Protein AF-A0A556PNX8-F1 (afdb_monomer_lite)

Structure (mmCIF, N/CA/C/O backbone):
data_AF-A0A556PNX8-F1
#
_entry.id   AF-A0A556PNX8-F1
#
loop_
_atom_site.group_PDB
_atom_site.id
_atom_site.type_symbol
_atom_site.label_atom_id
_atom_site.label_alt_id
_atom_site.label_comp_id
_atom_site.label_asym_id
_atom_site.label_entity_id
_atom_site.label_seq_id
_atom_site.pdbx_PDB_ins_code
_atom_site.Cartn_x
_atom_site.Cartn_y
_atom_site.Cartn_z
_atom_site.occupancy
_atom_site.B_iso_or_equiv
_atom_site.auth_seq_id
_atom_site.auth_comp_id
_atom_site.auth_asym_id
_atom_site.auth_atom_id
_atom_site.pdbx_PDB_model_num
ATOM 1 N N . MET A 1 1 ? 16.044 5.312 13.603 1.00 45.91 1 MET A N 1
ATOM 2 C CA . MET A 1 1 ? 17.360 4.973 13.003 1.00 45.91 1 MET A CA 1
ATOM 3 C C . MET A 1 1 ? 17.284 5.391 11.541 1.00 45.91 1 MET A C 1
ATOM 5 O O . MET A 1 1 ? 16.304 5.031 10.908 1.00 45.91 1 MET A O 1
ATOM 9 N N . GLU A 1 2 ? 18.200 6.220 11.036 1.00 59.59 2 GLU A N 1
ATOM 10 C CA . GLU A 1 2 ? 18.201 6.624 9.616 1.00 59.59 2 GLU A CA 1
ATOM 11 C C . GLU A 1 2 ? 18.788 5.457 8.803 1.00 59.59 2 GLU A C 1
ATOM 13 O O . GLU A 1 2 ? 19.896 5.018 9.107 1.00 59.59 2 GLU A O 1
ATOM 18 N N . LEU A 1 3 ? 18.018 4.887 7.868 1.00 71.31 3 LEU A N 1
ATOM 19 C CA . LEU A 1 3 ? 18.448 3.710 7.094 1.00 71.31 3 LEU A CA 1
ATOM 20 C C . LEU A 1 3 ? 19.523 4.060 6.063 1.00 71.31 3 LEU A C 1
ATOM 22 O O . LEU A 1 3 ? 20.466 3.296 5.887 1.00 71.31 3 LEU A O 1
ATOM 26 N N . ASP A 1 4 ? 19.399 5.237 5.456 1.00 80.50 4 ASP A N 1
ATOM 27 C CA . ASP A 1 4 ? 20.352 5.806 4.510 1.00 80.50 4 ASP A CA 1
ATOM 28 C C . ASP A 1 4 ? 20.696 7.233 4.935 1.00 80.50 4 ASP A C 1
ATOM 30 O O . ASP A 1 4 ? 19.895 7.910 5.581 1.00 80.50 4 ASP A O 1
ATOM 34 N N . SER A 1 5 ? 21.876 7.721 4.553 1.00 88.38 5 SER A N 1
ATOM 35 C CA . SER A 1 5 ? 22.204 9.131 4.754 1.00 88.38 5 SER A CA 1
ATOM 36 C C . SER A 1 5 ? 21.377 10.020 3.817 1.00 88.38 5 SER A C 1
ATOM 38 O O . SER A 1 5 ? 21.029 9.617 2.705 1.00 88.38 5 SER A O 1
ATOM 40 N N . ARG A 1 6 ? 21.131 11.281 4.201 1.00 90.19 6 ARG A N 1
ATOM 41 C CA . ARG A 1 6 ? 20.484 12.274 3.319 1.00 90.19 6 ARG A CA 1
ATOM 42 C C . ARG A 1 6 ? 21.123 12.369 1.926 1.00 90.19 6 ARG A C 1
ATOM 44 O O . ARG A 1 6 ? 20.418 12.599 0.946 1.00 90.19 6 ARG A O 1
AT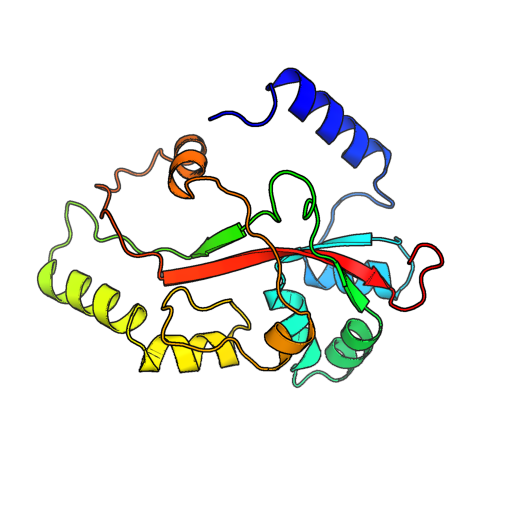OM 51 N N . GLU A 1 7 ? 22.443 12.238 1.839 1.00 92.81 7 GLU A N 1
ATOM 52 C CA . GLU A 1 7 ? 23.166 12.315 0.567 1.00 92.81 7 GLU A CA 1
ATOM 53 C C . GLU A 1 7 ? 22.920 11.073 -0.298 1.00 92.81 7 GLU A C 1
ATOM 55 O O . GLU A 1 7 ? 22.717 11.192 -1.507 1.00 92.81 7 GLU A O 1
ATOM 60 N N . ASP A 1 8 ? 22.878 9.888 0.311 1.00 92.12 8 ASP A N 1
ATOM 61 C CA . ASP A 1 8 ? 22.593 8.644 -0.407 1.00 92.12 8 ASP A CA 1
ATOM 62 C C . ASP A 1 8 ? 21.128 8.590 -0.858 1.00 92.12 8 ASP A C 1
ATOM 64 O O . ASP A 1 8 ? 20.857 8.277 -2.019 1.00 92.12 8 ASP A O 1
ATOM 68 N N . ALA A 1 9 ? 20.195 9.032 -0.008 1.00 91.94 9 ALA A N 1
ATOM 69 C CA . ALA A 1 9 ? 18.784 9.182 -0.365 1.00 91.94 9 ALA A CA 1
ATOM 70 C C . ALA A 1 9 ? 18.581 10.165 -1.533 1.00 91.94 9 ALA A C 1
ATOM 72 O O . ALA A 1 9 ? 17.770 9.917 -2.427 1.00 91.94 9 ALA A O 1
ATOM 73 N N . LYS A 1 10 ? 19.348 11.266 -1.573 1.00 93.56 10 LYS A N 1
ATOM 74 C CA . LYS A 1 10 ? 19.310 12.223 -2.686 1.00 93.56 10 LYS A CA 1
ATOM 75 C C . LYS A 1 10 ? 19.789 11.587 -3.993 1.00 93.56 10 LYS A C 1
ATOM 77 O O . LYS A 1 10 ? 19.099 11.704 -5.002 1.00 93.56 10 LYS A O 1
ATOM 82 N N . LYS A 1 11 ? 20.933 10.895 -3.976 1.00 96.12 11 LYS A N 1
ATOM 83 C CA . LYS A 1 11 ? 21.465 10.199 -5.163 1.00 96.12 11 LYS A CA 1
ATOM 84 C C . LYS A 1 11 ? 20.504 9.129 -5.671 1.00 96.12 11 LYS A C 1
ATOM 86 O O . LYS A 1 11 ? 20.312 8.997 -6.877 1.00 96.12 11 LYS A O 1
ATOM 91 N N . TRP A 1 12 ? 19.881 8.386 -4.758 1.00 94.06 12 TRP A N 1
ATOM 92 C CA . TRP A 1 12 ? 18.845 7.418 -5.098 1.00 94.06 12 TRP A CA 1
ATOM 93 C C . TRP A 1 12 ? 17.653 8.092 -5.790 1.00 94.06 12 TRP A C 1
ATOM 95 O O . TRP A 1 12 ? 17.260 7.663 -6.873 1.00 94.06 12 TRP A O 1
ATOM 105 N N . ALA A 1 13 ? 17.134 9.189 -5.228 1.00 95.06 13 ALA A N 1
ATOM 106 C CA . ALA A 1 13 ? 16.003 9.921 -5.800 1.00 95.06 13 ALA A CA 1
ATOM 107 C C . ALA A 1 13 ? 16.321 10.504 -7.188 1.00 95.06 13 ALA A C 1
ATOM 109 O O . ALA A 1 13 ? 15.495 10.420 -8.094 1.00 95.06 13 ALA A O 1
ATOM 110 N N . GLU A 1 14 ? 17.530 11.039 -7.389 1.00 96.81 14 GLU A N 1
ATOM 111 C CA . GLU A 1 14 ? 18.007 11.471 -8.710 1.00 96.81 14 GLU A CA 1
ATOM 112 C C . GLU A 1 14 ? 18.026 10.298 -9.706 1.00 96.81 14 GLU A C 1
ATOM 114 O O . GLU A 1 14 ? 17.605 10.447 -10.853 1.00 96.81 14 GLU A O 1
ATOM 119 N N . GLY A 1 15 ? 18.448 9.109 -9.264 1.00 96.75 15 GLY A N 1
ATOM 120 C CA . GLY A 1 15 ? 18.381 7.879 -10.054 1.00 96.75 15 GLY A CA 1
ATOM 121 C C . GLY A 1 15 ? 16.954 7.484 -10.444 1.00 96.75 15 GLY A C 1
ATOM 122 O O . GLY A 1 15 ? 16.726 7.103 -11.590 1.00 96.75 15 GLY A O 1
ATOM 123 N N . ILE A 1 16 ? 15.987 7.614 -9.529 1.00 94.75 16 ILE A N 1
ATOM 124 C CA . ILE A 1 16 ? 14.566 7.373 -9.826 1.00 94.75 16 ILE A CA 1
ATOM 125 C C . ILE A 1 16 ? 14.065 8.343 -10.896 1.00 94.75 16 ILE A C 1
ATOM 127 O O . ILE A 1 16 ? 13.495 7.893 -11.886 1.00 94.75 16 ILE A O 1
ATOM 131 N N . VAL A 1 17 ? 14.321 9.647 -10.741 1.00 96.00 17 VAL A N 1
ATOM 132 C CA . VAL A 1 17 ? 13.897 10.676 -11.709 1.00 96.00 17 VAL A CA 1
ATOM 133 C C . VAL A 1 17 ? 14.478 10.406 -13.097 1.00 96.00 17 VAL A C 1
ATOM 135 O O . VAL A 1 17 ? 13.751 10.441 -14.084 1.00 96.00 17 VAL A O 1
ATOM 138 N N . ASN A 1 18 ? 15.762 10.055 -13.178 1.00 97.12 18 ASN A N 1
ATOM 139 C CA . ASN A 1 18 ? 16.418 9.750 -14.453 1.00 97.12 18 ASN A CA 1
ATOM 140 C C . ASN A 1 18 ? 15.869 8.487 -15.145 1.00 97.12 18 ASN A C 1
ATOM 142 O O . ASN A 1 18 ? 16.058 8.334 -16.350 1.00 97.12 18 ASN A O 1
ATOM 146 N N . ASN A 1 19 ? 15.207 7.596 -14.401 1.00 95.81 19 ASN A N 1
ATOM 147 C CA . ASN A 1 19 ? 14.609 6.360 -14.913 1.00 95.81 19 ASN A CA 1
ATOM 148 C C . ASN A 1 19 ? 13.088 6.463 -15.122 1.00 95.81 19 ASN A C 1
ATOM 150 O O . ASN A 1 19 ? 12.446 5.460 -15.441 1.00 95.81 19 ASN A O 1
ATOM 154 N N . MET A 1 20 ? 12.486 7.641 -14.937 1.00 95.31 20 MET A N 1
ATOM 155 C CA . MET A 1 20 ? 11.056 7.820 -15.171 1.00 95.31 20 MET A CA 1
ATOM 156 C C . MET A 1 20 ? 10.732 7.668 -16.660 1.00 95.31 20 MET A C 1
ATOM 158 O O . MET A 1 20 ? 11.307 8.341 -17.512 1.00 95.31 20 MET A O 1
ATOM 162 N N . ALA A 1 21 ? 9.762 6.810 -16.978 1.00 95.00 21 ALA A N 1
ATOM 163 C CA . ALA A 1 21 ? 9.302 6.621 -18.355 1.00 95.00 21 ALA A CA 1
ATOM 164 C C . ALA A 1 21 ? 8.525 7.837 -18.905 1.00 95.00 21 ALA A C 1
ATOM 166 O O . ALA A 1 21 ? 8.422 8.023 -20.117 1.00 95.00 21 ALA A O 1
ATOM 167 N N . ARG A 1 22 ? 7.979 8.667 -18.007 1.00 92.69 22 ARG A N 1
ATOM 168 C CA . ARG A 1 22 ? 7.241 9.905 -18.290 1.00 92.69 22 ARG A CA 1
ATOM 169 C C . ARG A 1 22 ? 7.281 10.837 -17.078 1.00 92.69 22 ARG A C 1
ATOM 171 O O . ARG A 1 22 ? 7.540 10.383 -15.967 1.00 92.69 22 ARG A O 1
ATOM 178 N N . GLU A 1 23 ? 6.944 12.107 -17.283 1.00 94.62 23 GLU A N 1
ATOM 179 C CA . GLU A 1 23 ? 6.734 13.052 -16.179 1.00 94.62 23 GLU A CA 1
ATOM 180 C C . GLU A 1 23 ? 5.616 12.566 -15.230 1.00 94.62 23 GLU A C 1
ATOM 182 O O . GLU A 1 23 ? 4.584 12.079 -15.712 1.00 94.62 23 GLU A O 1
ATOM 187 N N . PRO A 1 24 ? 5.778 12.694 -13.897 1.00 92.56 24 PRO A N 1
ATOM 188 C CA . PRO A 1 24 ? 4.756 12.288 -12.936 1.00 92.56 24 PRO A CA 1
ATOM 189 C C . PRO A 1 24 ? 3.427 13.021 -13.148 1.00 92.56 24 PRO A C 1
ATOM 191 O O . PRO A 1 24 ? 3.365 14.251 -13.145 1.00 92.56 24 PRO A O 1
ATOM 194 N N . GLN A 1 25 ? 2.345 12.259 -13.285 1.00 93.38 25 GLN A N 1
ATOM 195 C CA . GLN A 1 25 ? 0.989 12.782 -13.457 1.00 93.38 25 GLN A CA 1
ATOM 196 C C . GLN A 1 25 ? -0.055 11.765 -12.989 1.00 93.38 25 GLN A C 1
ATOM 198 O O . GLN A 1 25 ? 0.159 10.565 -13.140 1.00 93.38 25 GLN A O 1
ATOM 203 N N . GLY A 1 26 ? -1.203 12.234 -12.494 1.00 95.25 26 GLY A N 1
ATOM 204 C CA . GLY A 1 26 ? -2.281 11.368 -11.996 1.00 95.25 26 GLY A CA 1
ATOM 205 C C . GLY A 1 26 ? -1.986 10.737 -10.629 1.00 95.25 26 GLY A C 1
ATOM 206 O O . GLY A 1 26 ? -1.015 11.099 -9.965 1.00 95.25 26 GLY A O 1
ATOM 207 N N . GLY A 1 27 ? -2.851 9.816 -10.201 1.00 95.25 27 GLY A N 1
ATOM 208 C CA . GLY A 1 27 ? -2.685 9.022 -8.976 1.00 95.25 27 GLY A CA 1
ATOM 209 C C . GLY A 1 27 ? -2.193 7.597 -9.249 1.00 95.25 27 GLY A C 1
ATOM 210 O O . GLY A 1 27 ? -1.892 7.238 -10.388 1.00 95.25 27 GLY A O 1
ATOM 211 N N . ASP A 1 28 ? -2.153 6.755 -8.218 1.00 94.56 28 ASP A N 1
ATOM 212 C CA . ASP A 1 28 ? -1.687 5.362 -8.307 1.00 94.56 28 ASP A CA 1
ATOM 213 C C . ASP A 1 28 ? -2.444 4.550 -9.369 1.00 94.56 28 ASP A C 1
ATOM 215 O O . ASP A 1 28 ? -1.823 3.905 -10.211 1.00 94.56 28 ASP A O 1
ATOM 219 N N . ARG A 1 29 ? -3.781 4.649 -9.421 1.00 95.12 29 ARG A N 1
ATOM 220 C CA . ARG A 1 29 ? -4.585 3.966 -10.456 1.00 95.12 29 ARG A CA 1
ATOM 221 C C . ARG A 1 29 ? -4.215 4.400 -11.878 1.00 95.12 29 ARG A C 1
ATOM 223 O O . ARG A 1 29 ? -4.275 3.590 -12.801 1.00 95.12 29 ARG A O 1
ATOM 230 N N . ASP A 1 30 ? -3.804 5.652 -12.071 1.00 95.88 30 ASP A N 1
ATOM 231 C CA . ASP A 1 30 ? -3.340 6.130 -13.377 1.00 95.88 30 ASP A CA 1
ATOM 232 C C . ASP A 1 30 ? -1.963 5.555 -13.729 1.00 95.88 30 ASP A C 1
ATOM 234 O O . ASP A 1 30 ? -1.673 5.336 -14.906 1.00 95.88 30 ASP A O 1
ATOM 238 N N . GLN A 1 31 ? -1.129 5.251 -12.728 1.00 95.88 31 GLN A N 1
ATOM 239 C CA . GLN A 1 31 ? 0.137 4.547 -12.950 1.00 95.88 31 GLN A CA 1
ATOM 240 C C . GLN A 1 31 ? -0.109 3.079 -13.310 1.00 95.88 31 GLN A C 1
ATOM 242 O O . GLN A 1 31 ? 0.523 2.581 -14.238 1.00 95.88 31 GLN A O 1
ATOM 247 N N . ALA A 1 32 ? -1.069 2.411 -12.654 1.00 94.94 32 ALA A N 1
ATOM 248 C CA . ALA A 1 32 ? -1.506 1.058 -13.024 1.00 94.94 32 ALA A CA 1
ATOM 249 C C . ALA A 1 32 ? -1.936 1.002 -14.497 1.00 94.94 32 ALA A C 1
ATOM 251 O O . ALA A 1 32 ? -1.444 0.179 -15.270 1.00 94.94 32 ALA A O 1
ATOM 252 N N . LYS A 1 33 ? -2.804 1.936 -14.905 1.00 95.12 33 LYS A N 1
ATOM 253 C CA . LYS A 1 33 ? -3.267 2.066 -16.294 1.00 95.12 33 LYS A CA 1
ATOM 254 C C . LYS A 1 33 ? -2.111 2.339 -17.258 1.00 95.12 33 LYS A C 1
ATOM 256 O O . LYS A 1 33 ? -2.049 1.701 -18.304 1.00 95.12 33 LYS A O 1
ATOM 261 N N . GLY A 1 34 ? -1.176 3.221 -16.896 1.00 95.25 34 GLY A N 1
ATOM 262 C CA . GLY A 1 34 ? 0.017 3.507 -17.700 1.00 95.25 34 GLY A CA 1
ATOM 263 C C . GLY A 1 34 ? 0.910 2.278 -17.902 1.00 95.25 34 GLY A C 1
ATOM 264 O O . GLY A 1 34 ? 1.320 1.992 -19.026 1.00 95.25 34 GLY A O 1
ATOM 265 N N . VAL A 1 35 ? 1.159 1.501 -16.843 1.00 95.44 35 VAL A N 1
ATOM 266 C CA . VAL A 1 35 ? 1.942 0.256 -16.922 1.00 95.44 35 VAL A CA 1
ATOM 267 C C . VAL A 1 35 ? 1.227 -0.792 -17.775 1.00 95.44 35 VAL A C 1
ATOM 269 O O . VAL A 1 35 ? 1.846 -1.375 -18.665 1.00 95.44 35 VAL A O 1
ATOM 272 N N . ALA A 1 36 ? -0.080 -0.993 -17.584 1.00 94.50 36 ALA A N 1
ATOM 273 C CA . ALA A 1 36 ? -0.868 -1.913 -18.407 1.00 94.50 36 ALA A CA 1
ATOM 274 C C . ALA A 1 36 ? -0.879 -1.500 -19.893 1.00 94.50 36 ALA A C 1
ATOM 276 O O . ALA A 1 36 ? -0.717 -2.346 -20.772 1.00 94.50 36 ALA A O 1
ATOM 277 N N . ALA A 1 37 ? -0.967 -0.196 -20.179 1.00 94.56 37 ALA A N 1
ATOM 278 C CA . ALA A 1 37 ? -0.878 0.362 -21.530 1.00 94.56 37 ALA A CA 1
ATOM 279 C C . ALA A 1 37 ? 0.541 0.313 -22.134 1.00 94.56 37 ALA A C 1
ATOM 281 O O . ALA A 1 37 ? 0.711 0.555 -23.329 1.00 94.56 37 ALA A O 1
ATOM 282 N N . GLY A 1 38 ? 1.559 -0.021 -21.335 1.00 94.44 38 GLY A N 1
ATOM 283 C CA . GLY A 1 38 ? 2.951 -0.106 -21.767 1.00 94.44 38 GLY A CA 1
ATOM 284 C C . GLY A 1 38 ? 3.685 1.230 -21.852 1.00 94.44 38 GLY A C 1
ATOM 285 O O . GLY A 1 38 ? 4.717 1.293 -22.514 1.00 94.44 38 GLY A O 1
ATOM 286 N N . GLU A 1 39 ? 3.187 2.276 -21.187 1.00 94.31 39 GLU A N 1
ATOM 287 C CA . GLU A 1 39 ? 3.896 3.558 -21.041 1.00 94.31 39 GLU A CA 1
ATOM 288 C C . GLU A 1 39 ? 5.137 3.435 -20.147 1.00 94.31 39 GLU A C 1
ATOM 290 O O . GLU A 1 39 ? 6.069 4.221 -20.271 1.00 94.31 39 GLU A O 1
ATOM 295 N N . GLY A 1 40 ? 5.157 2.441 -19.260 1.00 93.06 40 GLY A N 1
ATOM 296 C CA . GLY A 1 40 ? 6.292 2.068 -18.427 1.00 93.06 40 GLY A CA 1
ATOM 297 C C . GLY A 1 40 ? 6.201 0.597 -18.032 1.00 93.06 40 GLY A C 1
ATOM 298 O O . GLY A 1 40 ? 5.177 -0.055 -18.244 1.00 93.06 40 GLY A O 1
ATOM 299 N N . ASP A 1 41 ? 7.276 0.062 -17.463 1.00 92.81 41 ASP A N 1
ATOM 300 C CA . ASP A 1 41 ? 7.330 -1.357 -17.093 1.00 92.81 41 ASP A CA 1
ATOM 301 C C . ASP A 1 41 ? 6.912 -1.618 -15.645 1.00 92.81 41 ASP A C 1
ATOM 303 O O . ASP A 1 41 ? 6.386 -2.690 -15.338 1.00 92.81 41 ASP A O 1
ATOM 307 N N . ILE A 1 42 ? 7.134 -0.635 -14.770 1.00 93.88 42 ILE A N 1
ATOM 308 C CA . ILE A 1 42 ? 6.956 -0.737 -13.323 1.00 93.88 42 ILE A CA 1
ATOM 309 C C . ILE A 1 42 ? 6.328 0.558 -12.795 1.00 93.88 42 ILE A C 1
ATOM 311 O O . ILE A 1 42 ? 6.690 1.651 -13.234 1.00 93.88 42 ILE A O 1
ATOM 315 N N . ALA A 1 43 ? 5.431 0.435 -11.816 1.00 94.19 43 ALA A N 1
ATOM 316 C CA . ALA A 1 43 ? 4.935 1.542 -11.004 1.00 94.19 43 ALA A CA 1
ATOM 317 C C . ALA A 1 43 ? 5.084 1.230 -9.511 1.00 94.19 43 ALA A C 1
ATOM 319 O O . ALA A 1 43 ? 4.966 0.084 -9.085 1.00 94.19 43 ALA A O 1
ATOM 320 N N . VAL A 1 44 ? 5.314 2.265 -8.707 1.00 94.06 44 VAL A N 1
ATOM 321 C CA . VAL A 1 44 ? 5.265 2.184 -7.243 1.00 94.06 44 VAL A CA 1
ATOM 322 C C . VAL A 1 44 ? 3.903 2.708 -6.805 1.00 94.06 44 VAL A C 1
ATOM 324 O O . VAL A 1 44 ? 3.540 3.821 -7.178 1.00 94.06 44 VAL A O 1
ATOM 327 N N . MET A 1 45 ? 3.141 1.907 -6.063 1.00 92.50 45 MET A N 1
ATOM 328 C CA . MET A 1 45 ? 1.783 2.249 -5.635 1.00 92.50 45 MET A CA 1
ATOM 329 C C . MET A 1 45 ? 1.384 1.551 -4.343 1.00 92.50 45 MET A C 1
ATOM 331 O O . MET A 1 45 ? 1.898 0.483 -4.010 1.00 92.50 45 MET A O 1
ATOM 335 N N . ASN A 1 46 ? 0.396 2.097 -3.647 1.00 92.88 46 ASN A N 1
ATOM 336 C CA . ASN A 1 46 ? -0.206 1.389 -2.531 1.00 92.88 46 ASN A CA 1
ATOM 337 C C . ASN A 1 46 ? -1.022 0.180 -3.006 1.00 92.88 46 ASN A C 1
ATOM 339 O O . ASN A 1 46 ? -1.828 0.266 -3.934 1.00 92.88 46 ASN A O 1
ATOM 343 N N . THR A 1 47 ? -0.846 -0.928 -2.294 1.00 91.62 47 THR A N 1
ATOM 344 C CA . THR A 1 47 ? -1.503 -2.227 -2.530 1.00 91.62 47 THR A CA 1
ATOM 345 C C . THR A 1 47 ? -3.025 -2.134 -2.671 1.00 91.62 47 THR A C 1
ATOM 347 O O . THR A 1 47 ? -3.604 -2.725 -3.585 1.00 91.62 47 THR A O 1
ATOM 350 N N . TYR A 1 48 ? -3.680 -1.347 -1.813 1.00 91.38 48 TYR A N 1
ATOM 351 C CA . TYR A 1 48 ? -5.141 -1.238 -1.785 1.00 91.38 48 TYR A CA 1
ATOM 352 C C . TYR A 1 48 ? -5.748 -0.699 -3.089 1.00 91.38 48 TYR A C 1
ATOM 354 O O . TYR A 1 48 ? -6.894 -1.013 -3.409 1.00 91.38 48 TYR A O 1
ATOM 362 N N . TYR A 1 49 ? -5.001 0.079 -3.886 1.00 94.69 49 TYR A N 1
ATOM 363 C CA . TYR A 1 49 ? -5.505 0.543 -5.179 1.00 94.69 49 TYR A CA 1
ATOM 364 C C . TYR A 1 49 ? -5.692 -0.614 -6.149 1.00 94.69 49 TYR A C 1
ATOM 366 O O . TYR A 1 49 ? -6.732 -0.678 -6.802 1.00 94.69 49 TYR A O 1
ATOM 374 N N . LEU A 1 50 ? -4.727 -1.537 -6.215 1.00 94.44 50 LEU A N 1
ATOM 375 C CA . LEU A 1 50 ? -4.847 -2.715 -7.066 1.00 94.44 50 LEU A CA 1
ATOM 376 C C . LEU A 1 50 ? -5.936 -3.657 -6.543 1.00 94.44 50 LEU A C 1
ATOM 378 O O . LEU A 1 50 ? -6.738 -4.145 -7.334 1.00 94.44 50 LEU A O 1
ATOM 382 N N . GLY A 1 51 ? -6.026 -3.840 -5.221 1.00 93.88 51 GLY A N 1
ATOM 383 C CA . GLY A 1 51 ? -7.079 -4.647 -4.597 1.00 93.88 51 GLY A CA 1
ATOM 384 C C . GLY A 1 51 ? -8.477 -4.120 -4.930 1.00 93.88 51 GLY A C 1
ATOM 385 O O . GLY A 1 51 ? -9.339 -4.879 -5.373 1.00 93.88 51 GLY A O 1
ATOM 386 N N . GLY A 1 52 ? -8.663 -2.801 -4.830 1.00 94.62 52 GLY A N 1
ATOM 387 C CA . GLY A 1 52 ? -9.904 -2.136 -5.216 1.00 94.62 52 GLY A CA 1
ATOM 388 C C . GLY A 1 52 ? -10.197 -2.203 -6.715 1.00 94.62 52 GLY A C 1
ATOM 389 O O . GLY A 1 52 ? -11.356 -2.326 -7.090 1.00 94.62 52 GLY A O 1
ATOM 390 N N . MET A 1 53 ? -9.178 -2.150 -7.580 1.00 96.00 53 MET A N 1
ATOM 391 C CA . MET A 1 53 ? -9.375 -2.282 -9.029 1.00 96.00 53 MET A CA 1
ATOM 392 C C . MET A 1 53 ? -9.769 -3.708 -9.436 1.00 96.00 53 MET A C 1
ATOM 394 O O . MET A 1 53 ? -10.667 -3.861 -10.257 1.00 96.00 53 MET A O 1
ATOM 398 N N . LEU A 1 54 ? -9.160 -4.741 -8.838 1.00 95.56 54 LEU A N 1
ATOM 399 C CA . LEU A 1 54 ? -9.503 -6.152 -9.088 1.00 95.56 54 LEU A CA 1
ATOM 400 C C . LEU A 1 54 ? -10.950 -6.489 -8.707 1.00 95.56 54 LEU A C 1
ATOM 402 O O . LEU A 1 54 ? -11.546 -7.391 -9.284 1.00 95.56 54 LEU A O 1
ATOM 406 N N . ASN A 1 55 ? -11.511 -5.758 -7.745 1.00 94.56 55 ASN A N 1
ATOM 407 C CA . ASN A 1 55 ? -12.852 -5.985 -7.211 1.00 94.56 55 ASN A CA 1
ATOM 408 C C . ASN A 1 55 ? -13.832 -4.847 -7.558 1.00 94.56 55 ASN A C 1
ATOM 410 O O . ASN A 1 55 ? -14.870 -4.694 -6.915 1.00 94.56 55 ASN A O 1
ATOM 414 N N . SER A 1 56 ? -13.492 -4.023 -8.551 1.00 95.19 56 SER A N 1
ATOM 415 C CA . SER A 1 56 ? -14.306 -2.884 -8.973 1.00 95.19 56 SER A CA 1
ATOM 416 C C . SER A 1 56 ? -15.564 -3.333 -9.720 1.00 95.19 56 SER A C 1
ATOM 418 O O . SER A 1 56 ? -15.561 -4.327 -10.448 1.00 95.19 56 SER A O 1
ATOM 420 N N . GLU A 1 57 ? -16.646 -2.560 -9.607 1.00 95.81 57 GLU A N 1
ATOM 421 C CA . GLU A 1 57 ? -17.819 -2.727 -10.477 1.00 95.81 57 GLU A CA 1
ATOM 422 C C . GLU A 1 57 ? -17.503 -2.324 -11.932 1.00 95.81 57 GLU A C 1
ATOM 424 O O . GLU A 1 57 ? -18.129 -2.827 -12.872 1.00 95.81 57 GLU A O 1
ATOM 429 N N . ASP A 1 58 ? -16.504 -1.453 -12.134 1.00 96.62 58 ASP A N 1
ATOM 430 C CA . ASP A 1 58 ? -16.015 -1.067 -13.456 1.00 96.62 58 ASP A CA 1
ATOM 431 C C . ASP A 1 58 ? -15.124 -2.167 -14.051 1.00 96.62 58 ASP A C 1
ATOM 433 O O . ASP A 1 58 ? -13.971 -2.366 -13.664 1.0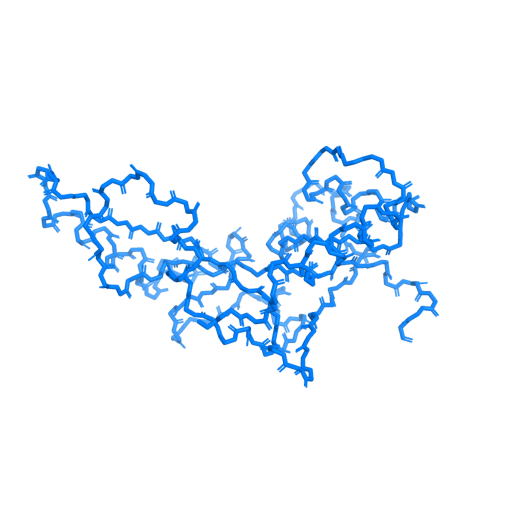0 96.62 58 ASP A O 1
ATOM 437 N N . GLN A 1 59 ? -15.660 -2.854 -15.058 1.00 96.44 59 GLN A N 1
ATOM 438 C CA . GLN A 1 59 ? -14.983 -3.955 -15.740 1.00 96.44 59 GLN A CA 1
ATOM 439 C C . GLN A 1 59 ? -13.699 -3.532 -16.465 1.00 96.44 59 GLN A C 1
ATOM 441 O O . GLN A 1 59 ? -12.837 -4.375 -16.708 1.00 96.44 59 GLN A O 1
ATOM 446 N N . GLU A 1 60 ? -13.542 -2.256 -16.824 1.00 94.38 60 GLU A N 1
ATOM 447 C CA . GLU A 1 60 ? -12.289 -1.780 -17.413 1.00 94.38 60 GLU A CA 1
ATOM 448 C C . GLU A 1 60 ? -11.183 -1.647 -16.357 1.00 94.38 60 GLU A C 1
ATOM 450 O O . GLU A 1 60 ? -10.023 -1.927 -16.660 1.00 94.38 60 GLU A O 1
ATOM 455 N N . GLU A 1 61 ? -11.515 -1.302 -15.105 1.00 95.19 61 GLU A N 1
ATOM 456 C CA . GLU A 1 61 ? -10.537 -1.324 -14.007 1.00 95.19 61 GLU A CA 1
ATOM 457 C C . GLU A 1 61 ? -10.072 -2.750 -13.703 1.00 95.19 61 GLU A C 1
ATOM 459 O O . GLU A 1 61 ? -8.865 -2.971 -13.568 1.00 95.19 61 GLU A O 1
ATOM 464 N N . VAL A 1 62 ? -11.002 -3.710 -13.680 1.00 97.19 62 VAL A N 1
ATOM 465 C CA . VAL A 1 62 ? -10.698 -5.131 -13.451 1.00 97.19 62 VAL A CA 1
ATOM 466 C C . VAL A 1 62 ? -9.739 -5.655 -14.522 1.00 97.19 62 VAL A C 1
ATOM 468 O O . VAL A 1 62 ? -8.663 -6.152 -14.195 1.00 97.19 62 VAL A O 1
ATOM 471 N N . LYS A 1 63 ? -10.052 -5.446 -15.810 1.00 95.62 63 LYS A N 1
ATOM 472 C CA . LYS A 1 63 ? -9.190 -5.874 -16.930 1.00 95.62 63 LYS A CA 1
ATOM 473 C C . LYS A 1 63 ? -7.787 -5.281 -16.875 1.00 95.62 63 LYS A C 1
ATOM 475 O O . LYS A 1 63 ? -6.833 -5.922 -17.313 1.00 95.62 63 LYS A O 1
ATOM 480 N N . VAL A 1 64 ? -7.652 -4.030 -16.430 1.00 95.25 64 VAL A N 1
ATOM 481 C CA . VAL A 1 64 ? -6.338 -3.396 -16.252 1.00 95.25 64 VAL A CA 1
ATOM 482 C C . VAL A 1 64 ? -5.585 -4.077 -15.117 1.00 95.25 64 VAL A C 1
ATOM 484 O O . VAL A 1 64 ? -4.416 -4.413 -15.287 1.00 95.25 64 VAL A O 1
ATOM 487 N N . ALA A 1 65 ? -6.241 -4.298 -13.979 1.00 95.50 65 ALA A N 1
ATOM 488 C CA . ALA A 1 65 ? -5.610 -4.872 -12.801 1.00 95.50 65 ALA A CA 1
ATOM 489 C C . ALA A 1 65 ? -5.167 -6.329 -13.002 1.00 95.50 65 ALA A C 1
ATOM 491 O O . ALA A 1 65 ? -4.071 -6.681 -12.582 1.00 95.50 65 ALA A O 1
ATOM 492 N N . GLU A 1 66 ? -5.941 -7.144 -13.724 1.00 95.56 66 GLU A N 1
ATOM 493 C CA . GLU A 1 66 ? -5.584 -8.533 -14.070 1.00 95.56 66 GLU A CA 1
ATOM 494 C C . GLU A 1 66 ? -4.306 -8.646 -14.924 1.00 95.56 66 GLU A C 1
ATOM 496 O O . GLU A 1 66 ? -3.675 -9.701 -14.984 1.00 95.56 66 GLU A O 1
ATOM 501 N N . GLN A 1 67 ? -3.895 -7.562 -15.592 1.00 95.19 67 GLN A N 1
ATOM 502 C CA . GLN A 1 67 ? -2.645 -7.516 -16.357 1.00 95.19 67 GLN A CA 1
ATOM 503 C C . GLN A 1 67 ? -1.424 -7.204 -15.487 1.00 95.19 67 GLN A C 1
ATOM 505 O O . GLN A 1 67 ? -0.295 -7.234 -15.991 1.00 95.19 67 GLN A O 1
ATOM 510 N N . LEU A 1 68 ? -1.629 -6.890 -14.206 1.00 94.56 68 LEU A N 1
ATOM 511 C CA . LEU A 1 68 ? -0.604 -6.441 -13.274 1.00 94.56 68 LEU A CA 1
ATOM 512 C C . LEU A 1 68 ? -0.395 -7.459 -12.149 1.00 94.56 68 LEU A C 1
ATOM 514 O O . LEU A 1 68 ? -1.328 -8.083 -11.658 1.00 94.56 68 LEU A O 1
ATOM 518 N N . GLY A 1 69 ? 0.858 -7.621 -11.744 1.00 91.88 69 GLY A N 1
ATOM 519 C CA . GLY A 1 69 ? 1.274 -8.402 -10.589 1.00 91.88 69 GLY A CA 1
ATOM 520 C C . GLY A 1 69 ? 1.883 -7.503 -9.520 1.00 91.88 69 GLY A C 1
ATOM 521 O O . GLY A 1 69 ? 2.421 -6.434 -9.825 1.00 91.88 69 GLY A O 1
ATOM 522 N N . VAL A 1 70 ? 1.815 -7.963 -8.273 1.00 93.06 70 VAL A N 1
ATOM 523 C CA . VAL A 1 70 ? 2.410 -7.303 -7.107 1.00 93.06 70 VAL A CA 1
ATOM 524 C C . VAL A 1 70 ? 3.793 -7.883 -6.832 1.00 93.06 70 VAL A C 1
ATOM 526 O O . VAL A 1 70 ? 3.997 -9.094 -6.874 1.00 93.06 70 VAL A O 1
ATOM 529 N N . PHE A 1 71 ? 4.743 -7.007 -6.526 1.00 93.31 71 PHE A N 1
ATOM 530 C CA . PHE A 1 71 ? 6.063 -7.348 -6.022 1.00 93.31 71 PHE A CA 1
ATOM 531 C C . PHE A 1 71 ? 6.329 -6.579 -4.725 1.00 93.31 71 PHE A C 1
ATOM 533 O O . PHE A 1 71 ? 6.256 -5.346 -4.686 1.00 93.31 71 PHE A O 1
ATOM 540 N N . PHE A 1 72 ? 6.659 -7.314 -3.665 1.00 93.38 72 PHE A N 1
ATOM 541 C CA . PHE A 1 72 ? 7.040 -6.757 -2.371 1.00 93.38 72 PHE A CA 1
ATOM 542 C C . PHE A 1 72 ? 8.565 -6.575 -2.318 1.00 93.38 72 PHE A C 1
ATOM 544 O O . PHE A 1 72 ? 9.293 -7.567 -2.271 1.00 93.38 72 PHE A O 1
ATOM 551 N N . PRO A 1 73 ? 9.097 -5.338 -2.355 1.00 91.19 73 PRO A N 1
ATOM 552 C CA . PRO A 1 73 ? 10.538 -5.109 -2.427 1.00 91.19 73 PRO A CA 1
ATOM 553 C C . PRO A 1 73 ? 11.255 -5.366 -1.092 1.00 91.19 73 PRO A C 1
ATOM 555 O O . PRO A 1 73 ? 10.636 -5.476 -0.031 1.00 91.19 73 PRO A O 1
ATOM 558 N N . ASN A 1 74 ? 12.590 -5.414 -1.148 1.00 90.81 74 ASN A N 1
ATOM 559 C CA . ASN A 1 74 ? 13.490 -5.423 0.014 1.00 90.81 74 ASN A CA 1
ATOM 560 C C . ASN A 1 74 ? 13.342 -6.629 0.970 1.00 90.81 74 ASN A C 1
ATOM 562 O O . ASN A 1 74 ? 13.729 -6.536 2.136 1.00 90.81 74 ASN A O 1
ATOM 566 N N . GLN A 1 75 ? 12.832 -7.769 0.493 1.00 92.44 75 GLN A N 1
ATOM 567 C CA . GLN A 1 75 ? 12.592 -8.959 1.329 1.00 92.44 75 GLN A CA 1
ATOM 568 C C . GLN A 1 75 ? 13.871 -9.525 1.968 1.00 92.44 75 GLN A C 1
ATOM 570 O O . GLN A 1 75 ? 13.854 -9.919 3.133 1.00 92.44 75 GLN A O 1
ATOM 575 N N . ASP A 1 76 ? 15.000 -9.457 1.257 1.00 92.62 76 ASP A N 1
ATOM 576 C CA . ASP A 1 76 ? 16.306 -9.924 1.750 1.00 92.62 76 ASP A CA 1
ATOM 577 C C . ASP A 1 76 ? 17.064 -8.881 2.589 1.00 92.62 76 ASP A C 1
ATOM 579 O O . ASP A 1 76 ? 18.146 -9.156 3.110 1.00 92.62 76 ASP A O 1
ATOM 583 N N . THR A 1 77 ? 16.526 -7.664 2.716 1.00 90.06 77 THR A N 1
ATOM 584 C CA . THR A 1 77 ? 17.184 -6.549 3.404 1.00 90.06 77 THR A CA 1
ATOM 585 C C . THR A 1 77 ? 16.290 -6.002 4.517 1.00 90.06 77 THR A C 1
ATOM 587 O O . THR A 1 77 ? 16.132 -6.624 5.576 1.00 90.06 77 THR A O 1
ATOM 590 N N . THR A 1 78 ? 15.699 -4.833 4.298 1.00 88.62 78 THR A N 1
ATOM 591 C CA . THR A 1 78 ? 14.987 -4.050 5.305 1.00 88.62 78 THR A CA 1
ATOM 592 C C . THR A 1 78 ? 13.541 -4.473 5.482 1.00 88.62 78 THR A C 1
ATOM 594 O O . THR A 1 78 ? 12.994 -4.161 6.526 1.00 88.62 78 THR A O 1
ATOM 597 N N . GLY A 1 79 ? 12.950 -5.189 4.521 1.00 90.69 79 GLY A N 1
ATOM 598 C CA . GLY A 1 79 ? 11.506 -5.391 4.399 1.00 90.69 79 GLY A CA 1
ATOM 599 C C . GLY A 1 79 ? 10.831 -4.296 3.564 1.00 90.69 79 GLY A C 1
ATOM 600 O O . GLY A 1 79 ? 11.410 -3.230 3.327 1.00 90.69 79 GLY A O 1
ATOM 601 N N . THR A 1 80 ? 9.615 -4.580 3.095 1.00 92.06 80 THR A N 1
ATOM 602 C CA . THR A 1 80 ? 8.777 -3.673 2.299 1.00 92.06 80 THR A CA 1
ATOM 603 C C . THR A 1 80 ? 8.261 -2.518 3.138 1.00 92.06 80 THR A C 1
ATOM 605 O O . THR A 1 80 ? 7.805 -2.716 4.263 1.00 92.06 80 THR A O 1
ATOM 608 N N . HIS A 1 81 ? 8.289 -1.314 2.568 1.00 88.81 81 HIS A N 1
ATOM 609 C CA . HIS A 1 81 ? 7.758 -0.137 3.235 1.00 88.81 81 HIS A CA 1
ATOM 610 C C . HIS A 1 81 ? 6.252 -0.256 3.493 1.00 88.81 81 HIS A C 1
ATOM 612 O O . HIS A 1 81 ? 5.446 -0.504 2.592 1.00 88.81 81 HIS A O 1
ATOM 618 N N . VAL A 1 82 ? 5.894 -0.006 4.744 1.00 86.62 82 VAL A N 1
ATOM 619 C CA . VAL A 1 82 ? 4.535 -0.026 5.261 1.00 86.62 82 VAL A CA 1
ATOM 620 C C . VAL A 1 82 ? 4.190 1.369 5.761 1.00 86.62 82 VAL A C 1
ATOM 622 O O . VAL A 1 82 ? 4.962 1.978 6.502 1.00 86.62 82 VAL A O 1
ATOM 625 N N . ASN A 1 83 ? 3.004 1.848 5.406 1.00 82.94 83 ASN A N 1
ATOM 626 C CA . ASN A 1 83 ? 2.407 3.051 5.963 1.00 82.94 83 ASN A CA 1
ATOM 627 C C . ASN A 1 83 ? 1.133 2.692 6.747 1.00 82.94 83 ASN A C 1
ATOM 629 O O . ASN A 1 83 ? 0.603 1.588 6.636 1.00 82.94 83 ASN A O 1
ATOM 633 N N . VAL A 1 84 ? 0.644 3.607 7.577 1.00 81.62 84 VAL A N 1
ATOM 634 C CA . VAL A 1 84 ? -0.540 3.377 8.408 1.00 81.62 84 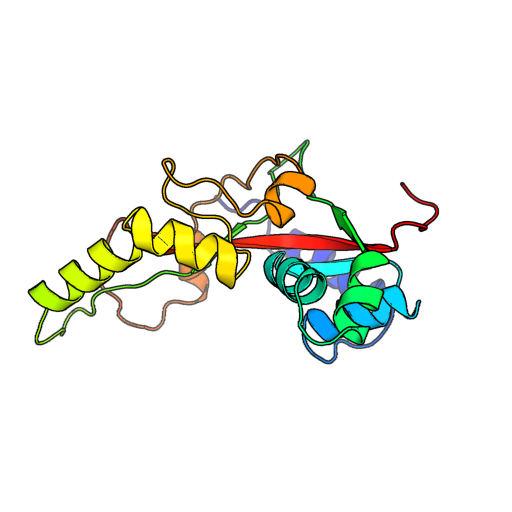VAL A CA 1
ATOM 635 C C . VAL A 1 84 ? -1.510 4.542 8.316 1.00 81.62 84 VAL A C 1
ATOM 637 O O . VAL A 1 84 ? -1.114 5.708 8.327 1.00 81.62 84 VAL A O 1
ATOM 640 N N . SER A 1 85 ? -2.795 4.213 8.313 1.00 79.06 85 SER A N 1
ATOM 641 C CA . SER A 1 85 ? -3.847 5.157 8.663 1.00 79.06 85 SER A CA 1
ATOM 642 C C . SER A 1 85 ? -4.014 5.130 10.181 1.00 79.06 85 SER A C 1
ATOM 644 O O . SER A 1 85 ? -4.134 4.063 10.790 1.00 79.06 85 SER A O 1
ATOM 646 N N . GLY A 1 86 ? -3.976 6.304 10.808 1.00 82.12 86 GLY A N 1
ATOM 647 C CA . GLY A 1 86 ? -4.063 6.428 12.260 1.00 82.12 86 GLY A CA 1
ATOM 648 C C . GLY A 1 86 ? -4.953 7.581 12.703 1.00 82.12 86 GLY A C 1
ATOM 649 O O . GLY A 1 86 ? -5.037 8.624 12.050 1.00 82.12 86 GLY A O 1
ATOM 650 N N . ILE A 1 87 ? -5.575 7.396 13.857 1.00 83.31 87 ILE A N 1
ATOM 651 C CA . ILE A 1 87 ? -6.446 8.341 14.536 1.00 83.31 87 ILE A CA 1
ATOM 652 C C . ILE A 1 87 ? -5.802 8.779 15.848 1.00 83.31 87 ILE A C 1
ATOM 654 O O . ILE A 1 87 ? -5.104 8.031 16.534 1.00 83.31 87 ILE A O 1
ATOM 658 N N . GLY A 1 88 ? -6.058 10.027 16.229 1.00 85.25 88 GLY A N 1
ATOM 659 C CA . GLY A 1 88 ? -5.590 10.583 17.489 1.00 85.25 88 GLY A CA 1
ATOM 660 C C . GLY A 1 88 ? -6.668 11.406 18.172 1.00 85.25 88 GLY A C 1
ATOM 661 O O . GLY A 1 88 ? -7.421 12.142 17.530 1.00 85.25 88 GLY A O 1
ATOM 662 N N . VAL A 1 89 ? -6.719 11.330 19.501 1.00 87.38 89 VAL A N 1
ATOM 663 C CA . VAL A 1 89 ? -7.580 12.205 20.301 1.00 87.38 89 VAL A CA 1
ATOM 664 C C . VAL A 1 89 ? -6.845 13.516 20.559 1.00 87.38 89 VAL A C 1
ATOM 666 O O . VAL A 1 89 ? -5.782 13.547 21.177 1.00 87.38 89 VAL A O 1
ATOM 669 N N . THR A 1 90 ? -7.416 14.629 20.102 1.00 90.25 90 THR A N 1
ATOM 670 C CA . THR A 1 90 ? -6.779 15.942 20.261 1.00 90.25 90 THR A CA 1
ATOM 671 C C . THR A 1 90 ? -6.706 16.368 21.729 1.00 90.25 90 THR A C 1
ATOM 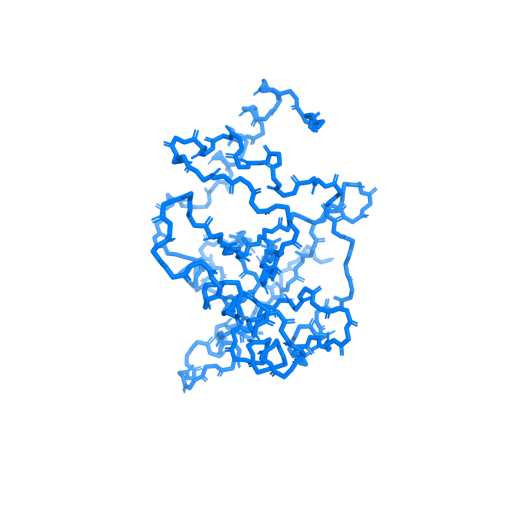673 O O . THR A 1 90 ? -7.587 16.073 22.541 1.00 90.25 90 THR A O 1
ATOM 676 N N . LYS A 1 91 ? -5.670 17.143 22.077 1.00 87.38 91 LYS A N 1
ATOM 677 C CA . LYS A 1 91 ? -5.429 17.628 23.449 1.00 87.38 91 LYS A CA 1
ATOM 678 C C . LYS A 1 91 ? -6.617 18.388 24.055 1.00 87.38 91 LYS A C 1
ATOM 680 O O . LYS A 1 91 ? -6.818 18.353 25.265 1.00 87.38 91 LYS A O 1
ATOM 685 N N . HIS A 1 92 ? -7.403 19.063 23.216 1.00 92.00 92 HIS A N 1
ATOM 686 C CA . HIS A 1 92 ? -8.544 19.892 23.615 1.00 92.00 92 HIS A CA 1
ATOM 687 C C . HIS A 1 92 ? -9.905 19.253 23.287 1.00 92.00 92 HIS A C 1
ATOM 689 O O . HIS A 1 92 ? -10.913 19.959 23.201 1.00 92.00 92 HIS A O 1
ATOM 695 N N . ALA A 1 93 ? -9.956 17.931 23.089 1.00 92.94 93 ALA A N 1
ATOM 696 C CA . ALA A 1 93 ? -11.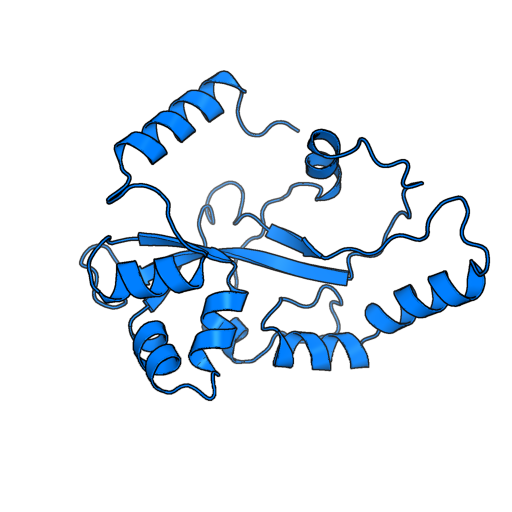196 17.220 22.801 1.00 92.94 93 ALA A CA 1
ATOM 697 C C . ALA A 1 93 ? -12.234 17.432 23.918 1.00 92.94 93 ALA A C 1
ATOM 699 O O . ALA A 1 93 ? -12.043 17.011 25.058 1.00 92.94 93 ALA A O 1
ATOM 700 N N . LYS A 1 94 ? -13.368 18.056 23.572 1.00 95.12 94 LYS A N 1
ATOM 701 C CA . LYS A 1 94 ? -14.472 18.328 24.512 1.00 95.12 94 LYS A CA 1
ATOM 702 C C . LYS A 1 94 ? -15.160 17.050 25.008 1.00 95.12 94 LYS A C 1
ATOM 704 O O . LYS A 1 94 ? -15.657 17.026 26.124 1.00 95.12 94 LYS A O 1
ATOM 709 N N . ASN A 1 95 ? -15.153 15.997 24.186 1.00 94.69 95 ASN A N 1
ATOM 710 C CA . ASN A 1 95 ? -15.783 14.702 24.459 1.00 94.69 95 ASN A CA 1
ATOM 711 C C . ASN A 1 95 ? -14.734 13.581 24.466 1.00 94.69 95 ASN A C 1
ATOM 713 O O . ASN A 1 95 ? -14.817 12.643 23.675 1.00 94.69 95 ASN A O 1
ATOM 717 N N . LYS A 1 96 ? -13.709 13.706 25.316 1.00 93.75 96 LYS A N 1
ATOM 718 C CA . LYS A 1 96 ? -12.550 12.801 25.315 1.00 93.75 96 LYS A CA 1
ATOM 719 C C . LYS A 1 96 ? -12.935 11.325 25.467 1.00 93.75 96 LYS A C 1
ATOM 721 O O . LYS A 1 96 ? -12.415 10.497 24.734 1.00 93.75 96 LYS A O 1
ATOM 726 N N . GLU A 1 97 ? -13.865 11.004 26.364 1.00 93.75 97 GLU A N 1
ATOM 727 C CA . GLU A 1 97 ? -14.305 9.618 26.595 1.00 93.75 97 GLU A CA 1
ATOM 728 C C . GLU A 1 97 ? -14.951 8.993 25.352 1.00 93.75 97 GLU A C 1
ATOM 730 O O . GLU A 1 97 ? -14.627 7.868 24.989 1.00 93.75 97 GLU A O 1
ATOM 735 N N . ASN A 1 98 ? -15.820 9.730 24.655 1.00 95.81 98 ASN A N 1
ATOM 736 C CA . ASN A 1 98 ? -16.441 9.237 23.421 1.00 95.81 98 ASN A CA 1
ATOM 737 C C . ASN A 1 98 ? -15.434 9.149 22.270 1.00 95.81 98 ASN A C 1
ATOM 739 O O . ASN A 1 98 ? -15.545 8.255 21.440 1.00 95.81 98 ASN A O 1
ATOM 743 N N . ALA A 1 99 ? -14.449 10.051 22.228 1.00 92.25 99 ALA A N 1
ATOM 744 C CA . ALA A 1 99 ? -13.371 9.972 21.250 1.00 92.25 99 ALA A CA 1
ATOM 745 C C . ALA A 1 99 ? -12.534 8.701 21.452 1.00 92.25 99 ALA A C 1
ATOM 747 O O . ALA A 1 99 ? -12.267 8.009 20.482 1.00 92.25 99 ALA A O 1
ATOM 748 N N . VAL A 1 100 ? -12.195 8.347 22.699 1.00 91.75 100 VAL A N 1
ATOM 749 C CA . VAL A 1 100 ? -11.496 7.086 23.009 1.00 91.75 100 VAL A CA 1
ATOM 750 C C . VAL A 1 100 ? -12.331 5.876 22.586 1.00 91.75 100 VAL A C 1
ATOM 752 O O . VAL A 1 100 ? -11.815 5.012 21.889 1.00 91.75 100 VAL A O 1
ATOM 755 N N . LYS A 1 101 ? -13.633 5.857 22.898 1.00 93.62 101 LYS A N 1
ATOM 756 C CA . LYS A 1 101 ? -14.533 4.773 22.463 1.00 93.62 101 LYS A CA 1
ATOM 757 C C . LYS A 1 101 ? -14.603 4.623 20.944 1.00 93.62 101 LYS A C 1
ATOM 759 O O . LYS A 1 101 ? -14.751 3.511 20.455 1.00 93.62 101 LYS A O 1
ATOM 764 N N . LEU A 1 102 ? -14.514 5.723 20.193 1.00 90.69 102 LEU A N 1
ATOM 765 C CA . LEU A 1 102 ? -14.465 5.667 18.732 1.00 90.69 102 LEU A CA 1
ATOM 766 C C . LEU A 1 102 ? -13.177 4.992 18.242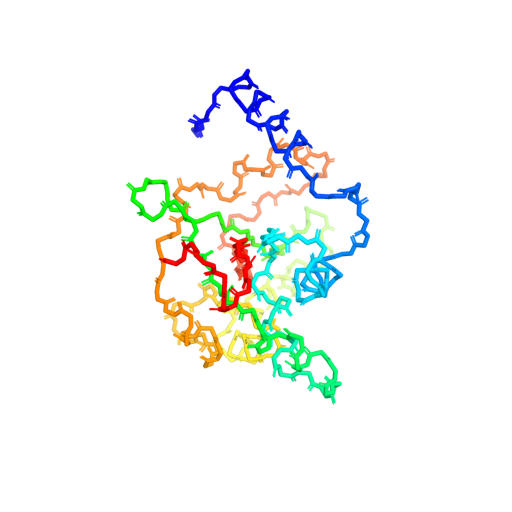 1.00 90.69 102 LEU A C 1
ATOM 768 O O . LEU A 1 102 ? -13.247 4.169 17.338 1.00 90.69 102 LEU A O 1
ATOM 772 N N . VAL A 1 103 ? -12.028 5.300 18.850 1.00 88.81 103 VAL A N 1
ATOM 773 C CA . VAL A 1 103 ? -10.755 4.630 18.527 1.00 88.81 103 VAL A CA 1
ATOM 774 C C . VAL A 1 103 ? -10.838 3.133 18.831 1.00 88.81 103 VAL A C 1
ATOM 776 O O . VAL A 1 103 ? -10.523 2.310 17.978 1.00 88.81 103 VAL A O 1
ATOM 779 N N . GLU A 1 104 ? -11.339 2.771 20.015 1.00 89.12 104 GLU A N 1
ATOM 780 C CA . GLU A 1 104 ? -11.541 1.369 20.411 1.00 89.12 104 GLU A CA 1
ATOM 781 C C . GLU A 1 104 ? -12.486 0.635 19.450 1.00 89.12 104 GLU A C 1
ATOM 783 O O . GLU A 1 104 ? -12.238 -0.514 19.089 1.00 89.12 104 GLU A O 1
ATOM 788 N N . PHE A 1 105 ? -13.548 1.307 18.999 1.00 90.88 105 PHE A N 1
ATOM 789 C CA . PHE A 1 105 ? -14.483 0.767 18.018 1.00 90.88 105 PHE A CA 1
ATOM 790 C C . PHE A 1 105 ? -13.814 0.523 16.660 1.00 90.88 105 PHE A C 1
ATOM 792 O O . PHE A 1 105 ? -13.954 -0.568 16.114 1.00 90.88 105 PHE A O 1
ATOM 799 N N . LEU A 1 106 ? -13.046 1.485 16.135 1.00 87.12 106 LEU A N 1
ATOM 800 C CA . LEU A 1 106 ? -12.339 1.340 14.854 1.00 87.12 106 LEU A CA 1
ATOM 801 C C . LEU A 1 106 ? -11.271 0.237 14.886 1.00 87.12 106 LEU A C 1
ATOM 803 O O . LEU A 1 106 ? -11.063 -0.441 13.884 1.00 87.12 106 LEU A O 1
ATOM 807 N N . SER A 1 107 ? -10.639 0.020 16.041 1.00 86.12 107 SER A N 1
ATOM 808 C CA . SER A 1 107 ? -9.668 -1.063 16.264 1.00 86.12 107 SER A CA 1
ATOM 809 C C . SER A 1 107 ? -10.314 -2.423 16.583 1.00 86.12 107 SER A C 1
ATOM 811 O O . SER A 1 107 ? -9.614 -3.432 16.721 1.00 86.12 107 SER A O 1
ATOM 813 N N . SER A 1 108 ? -11.640 -2.477 16.744 1.00 90.19 108 SER A N 1
ATOM 814 C CA . SER A 1 108 ? -12.339 -3.716 17.090 1.00 90.19 108 SER A CA 1
ATOM 815 C C . SER A 1 108 ? -12.278 -4.734 15.952 1.00 90.19 108 SER A C 1
ATOM 817 O O . SER A 1 108 ? -12.258 -4.373 14.776 1.00 90.19 108 SER A O 1
ATOM 819 N N . LYS A 1 109 ? -12.285 -6.022 16.312 1.00 92.00 109 LYS A N 1
ATOM 820 C CA . LYS A 1 109 ? -12.228 -7.136 15.358 1.00 92.00 109 LYS A CA 1
ATOM 821 C C . LYS A 1 109 ? -13.293 -7.022 14.260 1.00 92.00 109 LYS A C 1
ATOM 823 O O . LYS A 1 109 ? -12.962 -7.081 13.085 1.00 92.00 109 LYS A O 1
ATOM 828 N N . GLU A 1 110 ? -14.544 -6.794 14.652 1.00 91.38 110 GLU A N 1
ATOM 829 C CA . GLU A 1 110 ? -15.682 -6.695 13.729 1.00 91.38 110 GLU A CA 1
ATOM 830 C C . GLU A 1 110 ? -15.505 -5.567 12.701 1.00 91.38 110 GLU A C 1
ATOM 832 O O . GLU A 1 110 ? -15.760 -5.754 11.512 1.00 91.38 110 GLU A O 1
ATOM 837 N N . VAL A 1 111 ? -15.046 -4.392 13.144 1.00 90.94 111 VAL A N 1
ATOM 838 C CA . VAL A 1 111 ? -14.850 -3.245 12.247 1.00 90.94 111 VAL A CA 1
ATOM 839 C C . VAL A 1 111 ? -13.658 -3.480 11.325 1.00 90.94 111 VAL A C 1
ATOM 841 O O . VAL A 1 111 ? -13.755 -3.240 10.125 1.00 90.94 111 VAL A O 1
ATOM 844 N N . GLN A 1 112 ? -12.556 -4.002 11.857 1.00 86.56 112 GLN A N 1
ATOM 845 C CA . GLN A 1 112 ? -11.367 -4.331 11.073 1.00 86.56 112 GLN A CA 1
ATOM 846 C C . GLN A 1 112 ? -11.653 -5.392 9.996 1.00 86.56 112 GLN A C 1
ATOM 848 O O . GLN A 1 112 ? -11.191 -5.233 8.870 1.00 86.56 112 GLN A O 1
ATOM 853 N N . GLU A 1 113 ? -12.461 -6.420 10.290 1.00 89.12 113 GLU A N 1
ATOM 854 C CA . GLU A 1 113 ? -12.893 -7.434 9.307 1.00 89.12 113 GLU A CA 1
ATOM 855 C C . GLU A 1 113 ? -13.654 -6.806 8.128 1.00 89.12 113 GLU A C 1
ATOM 857 O O . GLU A 1 113 ? -13.391 -7.116 6.960 1.00 89.12 113 GLU A O 1
ATOM 862 N N . GLN A 1 114 ? -14.578 -5.886 8.424 1.00 88.19 114 GLN A N 1
ATOM 863 C CA . GLN A 1 114 ? -15.354 -5.185 7.399 1.00 88.19 114 GLN A CA 1
ATOM 864 C C . GLN A 1 114 ? -14.472 -4.263 6.552 1.00 88.19 114 GLN A C 1
ATOM 866 O O . GLN A 1 114 ? -14.569 -4.268 5.325 1.00 88.19 114 GLN A O 1
ATOM 871 N N . PHE A 1 115 ? -13.593 -3.490 7.191 1.00 85.44 115 PHE A N 1
ATOM 872 C CA . PHE A 1 115 ? -12.720 -2.547 6.495 1.00 85.44 115 PHE A CA 1
ATOM 873 C C . PHE A 1 115 ? -11.655 -3.243 5.645 1.00 85.44 115 PHE A C 1
ATOM 875 O O . PHE A 1 115 ? -11.439 -2.815 4.515 1.00 85.44 115 PHE A O 1
ATOM 882 N N . ALA A 1 116 ? -11.032 -4.323 6.129 1.00 85.00 116 ALA A N 1
ATOM 883 C CA . ALA A 1 116 ? -10.052 -5.079 5.345 1.00 85.00 116 ALA A CA 1
ATOM 884 C C . ALA A 1 116 ? -10.666 -5.589 4.030 1.00 85.00 116 ALA A C 1
ATOM 886 O O . ALA A 1 116 ? -10.047 -5.494 2.971 1.00 85.00 116 ALA A O 1
ATOM 887 N N . SER A 1 117 ? -11.918 -6.051 4.085 1.00 83.06 117 SER A N 1
ATOM 888 C CA . SER A 1 117 ? -12.652 -6.554 2.919 1.00 83.06 117 SER A CA 1
ATOM 889 C C . SER A 1 117 ? -13.119 -5.448 1.967 1.00 83.06 117 SER A C 1
ATOM 891 O O . SER A 1 117 ? -13.175 -5.671 0.761 1.00 83.06 117 SER A O 1
ATOM 893 N N . ALA A 1 118 ? -13.469 -4.269 2.491 1.00 86.44 118 ALA A N 1
ATOM 894 C CA . ALA A 1 118 ? -13.996 -3.161 1.693 1.00 86.44 118 ALA A CA 1
ATOM 895 C C . ALA A 1 118 ? -12.900 -2.273 1.083 1.00 86.44 118 ALA A C 1
ATOM 897 O O . ALA A 1 118 ? -13.028 -1.823 -0.055 1.00 86.44 118 ALA A O 1
ATOM 898 N N . ASN A 1 119 ? -11.831 -2.014 1.838 1.00 86.38 119 ASN A N 1
ATOM 899 C CA . ASN A 1 119 ? -10.759 -1.107 1.435 1.00 86.38 119 ASN A CA 1
ATOM 900 C C . ASN A 1 119 ? -9.529 -1.833 0.897 1.00 86.38 119 ASN A C 1
ATOM 902 O O . ASN A 1 119 ? -8.675 -1.170 0.323 1.00 86.38 119 ASN A O 1
ATOM 906 N N . TYR A 1 120 ? -9.415 -3.154 1.064 1.00 89.75 120 TYR A N 1
ATOM 907 C CA . TYR A 1 120 ? -8.221 -3.920 0.682 1.00 89.75 120 TYR A CA 1
ATOM 908 C C . TYR A 1 120 ? -6.942 -3.410 1.370 1.00 89.75 120 TYR A C 1
ATOM 910 O O . TYR A 1 120 ? -5.851 -3.453 0.802 1.00 89.75 120 TYR A O 1
ATOM 918 N N . GLU A 1 121 ? -7.083 -2.915 2.600 1.00 88.50 121 GLU A N 1
ATOM 919 C CA . GLU A 1 121 ? -5.973 -2.608 3.505 1.00 88.50 121 GLU A CA 1
ATOM 920 C C . GLU A 1 121 ? -5.673 -3.814 4.404 1.00 88.50 121 GLU A C 1
ATOM 922 O O . GLU A 1 121 ? -6.541 -4.655 4.659 1.00 88.50 121 GLU A O 1
ATOM 927 N N . TYR A 1 122 ? -4.440 -3.891 4.905 1.00 88.88 122 TYR A N 1
ATOM 928 C CA . TYR A 1 122 ? -4.058 -4.924 5.858 1.00 88.88 122 TYR A CA 1
ATOM 929 C C . TYR A 1 122 ? -4.571 -4.539 7.254 1.00 88.88 122 TYR A C 1
ATOM 931 O O . TYR A 1 122 ? -4.345 -3.407 7.707 1.00 88.88 122 TYR A O 1
ATOM 939 N N . PRO A 1 123 ? -5.273 -5.449 7.948 1.00 88.38 123 PRO A N 1
ATOM 940 C CA . PRO A 1 123 ? -5.730 -5.193 9.301 1.00 88.38 123 PRO A CA 1
ATOM 941 C C . PRO A 1 123 ? -4.535 -5.130 10.253 1.00 88.38 123 PRO A C 1
ATOM 943 O O . PRO A 1 123 ? -3.589 -5.908 10.163 1.00 88.38 123 PRO A O 1
ATOM 946 N N . VAL A 1 124 ? -4.601 -4.212 11.210 1.00 85.12 124 VAL A N 1
ATOM 947 C CA . VAL A 1 124 ? -3.594 -4.079 12.282 1.00 85.12 124 VAL A CA 1
ATOM 948 C C . VAL A 1 124 ? -3.927 -4.947 13.494 1.00 85.12 124 VAL A C 1
ATOM 950 O O . VAL A 1 124 ? -3.079 -5.172 14.359 1.00 85.12 124 VAL A O 1
ATOM 953 N N . ASN A 1 125 ? -5.175 -5.412 13.580 1.00 84.25 125 ASN A N 1
ATOM 954 C CA . ASN A 1 125 ? -5.619 -6.330 14.612 1.00 84.25 125 ASN A CA 1
ATOM 955 C C . ASN A 1 125 ? -5.183 -7.762 14.239 1.00 84.25 125 ASN A C 1
ATOM 957 O O . ASN A 1 125 ? -5.656 -8.281 13.230 1.00 84.25 125 ASN A O 1
ATOM 961 N N . PRO A 1 126 ? -4.335 -8.427 15.046 1.00 84.69 126 PRO A N 1
ATOM 962 C CA . PRO A 1 126 ? -3.786 -9.745 14.718 1.00 84.69 126 PRO A CA 1
ATOM 963 C C . PRO A 1 126 ? -4.824 -10.877 14.741 1.00 84.69 126 PRO A C 1
ATOM 965 O O . PRO A 1 126 ? -4.516 -11.993 14.337 1.00 84.69 126 PRO A O 1
ATOM 968 N N . GLU A 1 127 ? -6.037 -10.627 15.243 1.00 89.31 127 GLU A N 1
ATOM 969 C CA . GLU A 1 127 ? -7.140 -11.596 15.229 1.00 89.31 127 GLU A CA 1
ATOM 970 C C . GLU A 1 127 ? -7.991 -11.531 13.951 1.00 89.31 127 GLU A C 1
ATOM 972 O O . GLU A 1 127 ? -8.991 -12.257 13.854 1.00 89.31 127 GLU A O 1
ATOM 977 N N . VAL A 1 128 ? -7.644 -10.630 13.027 1.00 90.00 128 VAL A N 1
ATOM 978 C CA . VAL A 1 128 ? -8.370 -10.354 11.787 1.00 90.00 128 VAL A CA 1
ATOM 979 C C . VAL A 1 128 ? -7.529 -10.801 10.608 1.00 90.00 128 VAL A C 1
ATOM 981 O O . VAL A 1 128 ? -6.392 -10.375 10.429 1.00 90.00 128 VAL A O 1
ATOM 984 N N . GLU A 1 129 ? -8.125 -11.645 9.780 1.00 91.00 129 GLU A N 1
ATOM 985 C CA . GLU A 1 129 ? -7.503 -12.105 8.549 1.00 91.00 129 GLU A CA 1
ATOM 986 C C . GLU A 1 129 ? -7.592 -11.022 7.460 1.00 91.00 129 GLU A C 1
ATOM 988 O O . GLU A 1 129 ? -8.640 -10.382 7.323 1.00 91.00 129 GLU A O 1
ATOM 993 N N . PRO A 1 130 ? -6.547 -10.838 6.633 1.00 90.25 130 PRO A N 1
ATOM 994 C CA . PRO A 1 130 ? -6.635 -10.003 5.440 1.00 90.25 130 PRO A CA 1
ATOM 995 C C . PRO A 1 130 ? -7.720 -10.495 4.469 1.00 90.25 130 PRO A C 1
ATOM 997 O O . PRO A 1 130 ? -8.112 -11.668 4.483 1.00 90.25 130 PRO A O 1
ATOM 1000 N N . ALA A 1 131 ? -8.174 -9.614 3.576 1.00 91.19 131 ALA A N 1
ATOM 1001 C CA . ALA A 1 131 ? -9.052 -10.007 2.474 1.00 91.19 131 ALA A CA 1
ATOM 1002 C C . ALA A 1 131 ? -8.380 -11.059 1.573 1.00 91.19 131 ALA A C 1
ATOM 1004 O O . ALA A 1 131 ? -7.156 -11.062 1.425 1.00 91.19 131 ALA A O 1
ATOM 1005 N N . ASP A 1 132 ? -9.170 -11.922 0.930 1.00 91.88 132 ASP A N 1
ATOM 1006 C CA . ASP A 1 132 ? -8.635 -13.021 0.111 1.00 91.88 132 ASP A CA 1
ATOM 1007 C C . ASP A 1 132 ? -7.729 -12.519 -1.025 1.00 91.88 132 ASP A C 1
ATOM 1009 O O . ASP A 1 132 ? -6.645 -13.064 -1.215 1.00 91.88 132 ASP A O 1
ATOM 1013 N N . THR A 1 133 ? -8.076 -11.393 -1.662 1.00 90.00 133 THR A N 1
ATOM 1014 C CA . THR A 1 133 ? -7.223 -10.698 -2.646 1.00 90.00 133 THR A CA 1
ATOM 1015 C C . THR A 1 133 ? -5.815 -10.404 -2.116 1.00 90.00 133 THR A C 1
ATOM 1017 O O . THR A 1 133 ? -4.839 -10.514 -2.850 1.00 90.00 133 THR A O 1
ATOM 1020 N N . LEU A 1 134 ? -5.692 -10.018 -0.841 1.00 90.25 134 LEU A N 1
ATOM 1021 C CA . LEU A 1 134 ? -4.397 -9.717 -0.225 1.00 90.25 134 LEU A CA 1
ATOM 1022 C C . LEU A 1 134 ? -3.613 -11.000 0.059 1.00 90.25 134 LEU A C 1
ATOM 1024 O O . LEU A 1 134 ? -2.406 -11.043 -0.161 1.00 90.25 134 LEU A O 1
ATOM 1028 N N . LYS A 1 135 ? -4.302 -12.061 0.499 1.00 91.19 135 LYS A N 1
ATOM 1029 C CA . LYS A 1 135 ? -3.690 -13.375 0.751 1.00 91.19 135 LYS A CA 1
ATOM 1030 C C . LYS A 1 135 ? -3.127 -14.001 -0.524 1.00 91.19 135 LYS A C 1
ATOM 1032 O O . LYS A 1 135 ? -2.098 -14.668 -0.466 1.00 91.19 135 LYS A O 1
ATOM 1037 N N . GLU A 1 136 ? -3.767 -13.775 -1.670 1.00 91.75 136 GLU A N 1
ATOM 1038 C CA . GLU A 1 136 ? -3.287 -14.262 -2.971 1.00 91.75 136 GLU A CA 1
ATOM 1039 C C . GLU A 1 136 ? -1.925 -13.676 -3.371 1.00 91.75 136 GLU A C 1
ATOM 1041 O O . GLU A 1 136 ? -1.182 -14.314 -4.118 1.00 91.75 136 GLU A O 1
ATOM 1046 N N . TRP A 1 137 ? -1.557 -12.501 -2.852 1.00 91.25 137 TRP A N 1
ATOM 1047 C CA . TRP A 1 137 ? -0.240 -11.899 -3.089 1.00 91.25 137 TRP A CA 1
ATOM 1048 C C . TRP A 1 137 ? 0.867 -12.474 -2.197 1.00 91.25 137 TRP A C 1
ATOM 1050 O O . TRP A 1 137 ? 2.044 -12.214 -2.447 1.00 91.25 137 TRP A O 1
ATOM 1060 N N . GLY A 1 138 ? 0.499 -13.303 -1.219 1.00 89.12 138 GLY A N 1
ATOM 1061 C CA . GLY A 1 138 ? 1.416 -13.991 -0.322 1.00 89.12 138 GLY A CA 1
ATOM 1062 C C . GLY A 1 138 ? 1.945 -13.126 0.819 1.00 89.12 138 GLY A C 1
ATOM 1063 O O . GLY A 1 138 ? 1.701 -11.923 0.911 1.00 89.12 138 GLY A O 1
ATOM 1064 N N . ASP A 1 139 ? 2.689 -13.781 1.707 1.00 89.94 139 ASP A N 1
ATOM 1065 C CA . ASP A 1 139 ? 3.317 -13.132 2.852 1.00 89.94 139 ASP A CA 1
ATOM 1066 C C . ASP A 1 139 ? 4.537 -12.308 2.427 1.00 89.94 139 ASP A C 1
ATOM 1068 O O . ASP A 1 139 ? 5.267 -12.659 1.494 1.00 89.94 139 ASP A O 1
ATOM 1072 N N . PHE A 1 140 ? 4.813 -11.239 3.170 1.00 90.25 140 PHE A N 1
ATOM 1073 C CA . PHE A 1 140 ? 6.000 -10.417 2.973 1.00 90.25 140 PHE A CA 1
ATOM 1074 C C . PHE A 1 140 ? 6.551 -9.921 4.313 1.00 90.25 140 PHE A C 1
ATOM 1076 O O . PHE A 1 140 ? 5.841 -9.774 5.308 1.00 90.25 140 PHE A O 1
ATOM 1083 N N . LYS A 1 141 ? 7.853 -9.646 4.342 1.00 90.94 141 LYS A N 1
ATOM 1084 C CA . LYS A 1 141 ? 8.535 -8.999 5.458 1.00 90.94 141 LYS A CA 1
ATOM 1085 C C . LYS A 1 141 ? 8.277 -7.498 5.408 1.00 90.94 141 LYS A C 1
ATOM 1087 O O . LYS A 1 141 ? 8.649 -6.838 4.435 1.00 90.94 141 LYS A O 1
ATOM 1092 N N . GLU A 1 142 ? 7.710 -6.960 6.477 1.00 89.12 142 GLU A N 1
ATOM 1093 C CA . GLU A 1 142 ? 7.544 -5.521 6.675 1.00 89.12 142 GLU A CA 1
ATOM 1094 C C . GLU A 1 142 ? 8.864 -4.839 7.037 1.00 89.12 142 GLU A C 1
ATOM 1096 O O . GLU A 1 142 ? 9.754 -5.433 7.654 1.00 89.12 142 GLU A O 1
ATOM 1101 N N . GLN A 1 143 ? 8.983 -3.570 6.660 1.00 87.00 143 GLN A N 1
ATOM 1102 C CA . GLN A 1 143 ? 10.105 -2.739 7.051 1.00 87.00 143 GLN A CA 1
ATOM 1103 C C . GLN A 1 143 ? 10.089 -2.468 8.558 1.00 87.00 143 GLN A C 1
ATOM 1105 O O . GLN A 1 143 ? 9.123 -1.914 9.079 1.00 87.00 143 GLN A O 1
ATOM 1110 N N . ASP A 1 144 ? 11.179 -2.804 9.251 1.00 78.69 144 ASP A N 1
ATOM 1111 C CA . ASP A 1 144 ? 11.312 -2.581 10.699 1.00 78.69 144 ASP A CA 1
ATOM 1112 C C . ASP A 1 144 ? 11.667 -1.117 11.010 1.00 78.69 144 ASP A C 1
ATOM 1114 O O . ASP A 1 144 ? 12.810 -0.749 11.292 1.00 78.69 144 ASP A O 1
ATOM 1118 N N . ILE A 1 145 ? 10.663 -0.253 10.871 1.00 70.12 145 ILE A N 1
ATOM 1119 C CA . ILE A 1 145 ? 10.707 1.174 11.189 1.00 70.12 145 ILE A CA 1
ATOM 1120 C C . ILE A 1 145 ? 9.506 1.524 12.069 1.00 70.12 145 ILE A C 1
ATOM 1122 O O . ILE A 1 145 ? 8.364 1.146 11.800 1.00 70.12 145 ILE A O 1
ATOM 1126 N N . HIS A 1 146 ? 9.727 2.289 13.139 1.00 63.22 146 HIS A N 1
ATOM 1127 C CA . HIS A 1 146 ? 8.607 2.828 13.903 1.00 63.22 146 HIS A CA 1
ATOM 1128 C C . HIS A 1 146 ? 7.865 3.850 13.032 1.00 63.22 146 HIS A C 1
ATOM 1130 O O . HIS A 1 146 ? 8.407 4.906 12.724 1.00 63.22 146 HIS A O 1
ATOM 1136 N N . ALA A 1 147 ? 6.604 3.579 12.675 1.00 56.06 147 ALA A N 1
ATOM 1137 C CA . ALA A 1 147 ? 5.775 4.485 11.863 1.00 56.06 147 ALA A CA 1
ATOM 1138 C C . ALA A 1 147 ? 5.729 5.937 12.400 1.00 56.06 147 ALA A C 1
ATOM 1140 O O . ALA A 1 147 ? 5.598 6.894 11.641 1.00 56.06 147 ALA A O 1
ATOM 1141 N N . LEU A 1 148 ? 5.899 6.118 13.716 1.00 50.22 148 LEU A N 1
ATOM 1142 C CA . LEU A 1 148 ? 5.957 7.434 14.357 1.00 50.22 148 LEU A CA 1
ATOM 1143 C C . LEU A 1 148 ? 7.273 8.192 14.111 1.00 50.22 148 LEU A C 1
ATOM 1145 O O . LEU A 1 148 ? 7.251 9.422 14.147 1.00 50.22 148 LEU A O 1
ATOM 1149 N N . ASP A 1 149 ? 8.380 7.517 13.791 1.00 50.09 149 ASP A N 1
ATOM 1150 C CA . ASP A 1 149 ? 9.643 8.185 13.447 1.00 50.09 149 ASP A CA 1
ATOM 1151 C C . ASP A 1 149 ? 9.504 8.970 12.126 1.00 50.09 149 ASP A C 1
ATOM 1153 O O . ASP A 1 149 ? 10.036 10.074 12.013 1.00 50.09 149 ASP A O 1
ATOM 1157 N N . HIS A 1 150 ? 8.692 8.489 11.171 1.00 48.47 150 HIS A N 1
ATOM 1158 C CA . HIS A 1 150 ? 8.373 9.205 9.922 1.00 48.47 150 HIS A CA 1
ATOM 1159 C C . HIS A 1 150 ? 7.488 10.437 10.140 1.00 48.47 150 HIS A C 1
ATOM 1161 O O . HIS A 1 150 ? 7.611 11.433 9.425 1.00 48.47 150 HIS A O 1
ATOM 1167 N N . SER A 1 151 ? 6.622 10.412 11.158 1.00 44.84 151 SER A N 1
ATOM 1168 C CA . SER A 1 151 ? 5.736 11.541 11.470 1.00 44.84 151 SER A CA 1
ATOM 1169 C C . SER A 1 151 ? 6.493 12.790 11.935 1.00 44.84 151 SER A C 1
ATOM 1171 O O . SER A 1 151 ? 5.961 13.896 11.830 1.00 44.84 151 SER A O 1
ATOM 1173 N N . SER A 1 152 ? 7.747 12.641 12.385 1.00 37.66 152 SER A N 1
ATOM 1174 C CA . SER A 1 152 ? 8.615 13.751 12.806 1.00 37.66 152 SER A CA 1
ATOM 1175 C C . SER A 1 152 ? 9.024 14.684 11.657 1.00 37.66 152 SER A C 1
ATOM 1177 O O . SER A 1 152 ? 9.347 15.844 11.898 1.00 37.66 152 SER A O 1
ATOM 1179 N N . LEU A 1 153 ? 8.926 14.223 10.403 1.00 39.88 153 LEU A N 1
ATOM 1180 C CA . LEU A 1 153 ? 9.078 15.061 9.208 1.00 39.88 153 LEU A CA 1
ATOM 1181 C C . LEU A 1 153 ? 7.781 15.812 8.835 1.00 39.88 153 LEU A C 1
ATOM 1183 O O . LEU A 1 153 ? 7.816 16.702 7.989 1.00 39.88 153 LEU A O 1
ATOM 1187 N N . HIS A 1 154 ? 6.650 15.484 9.476 1.00 34.97 154 HIS A N 1
ATOM 1188 C CA . HIS A 1 154 ? 5.316 16.030 9.186 1.00 34.97 154 HIS A CA 1
ATOM 1189 C C . HIS A 1 154 ? 4.658 16.788 10.361 1.00 34.97 154 HIS A C 1
ATOM 1191 O O . HIS A 1 154 ? 3.588 17.375 10.189 1.00 34.97 154 HIS A O 1
ATOM 1197 N N . THR A 1 155 ? 5.248 16.803 11.562 1.00 30.25 155 THR A N 1
ATOM 1198 C CA . THR A 1 155 ? 4.591 17.346 12.766 1.00 30.25 155 THR A CA 1
ATOM 1199 C C . THR A 1 155 ? 4.822 18.850 12.974 1.00 30.25 155 THR A C 1
ATOM 1201 O O . THR A 1 155 ? 5.687 19.269 13.735 1.00 30.25 155 THR A O 1
ATOM 1204 N N . GLU A 1 156 ? 3.946 19.669 12.381 1.00 29.83 156 GLU A N 1
ATOM 1205 C CA . GLU A 1 156 ? 3.575 20.998 12.917 1.00 29.83 156 GLU A CA 1
ATOM 1206 C C . GLU A 1 156 ? 2.152 21.036 13.515 1.00 29.83 156 GLU A C 1
ATOM 1208 O O . GLU A 1 156 ? 1.681 22.076 13.973 1.00 29.83 156 GLU A O 1
ATOM 1213 N N . ALA A 1 157 ? 1.452 19.902 13.604 1.00 34.56 157 ALA A N 1
ATOM 1214 C CA . ALA A 1 157 ? 0.163 19.832 14.289 1.00 34.56 157 ALA A CA 1
ATOM 1215 C C . ALA A 1 157 ? 0.346 19.296 15.716 1.00 34.56 157 ALA A C 1
ATOM 1217 O O . ALA A 1 157 ? 0.795 18.169 15.903 1.00 34.56 157 ALA A O 1
ATOM 1218 N N . GLY A 1 158 ? -0.017 20.100 16.723 1.00 34.22 158 GLY A N 1
ATOM 1219 C CA . GLY A 1 158 ? 0.028 19.781 18.158 1.00 34.22 158 GLY A CA 1
ATOM 1220 C C . GLY A 1 158 ? -0.891 18.627 18.587 1.00 34.22 158 GLY A C 1
ATOM 1221 O O . GLY A 1 158 ? -1.833 18.818 19.360 1.00 34.22 158 GLY A O 1
ATOM 1222 N N . ILE A 1 159 ? -0.606 17.425 18.096 1.00 37.72 159 ILE A N 1
ATOM 1223 C CA . ILE A 1 159 ? -1.215 16.161 18.491 1.00 37.72 159 ILE A CA 1
ATOM 1224 C C . ILE A 1 159 ? -0.456 15.686 19.727 1.00 37.72 159 ILE A C 1
ATOM 1226 O O . ILE A 1 159 ? 0.732 15.376 19.675 1.00 37.72 159 ILE A O 1
ATOM 1230 N N . GLN A 1 160 ? -1.134 15.660 20.873 1.00 34.69 160 GLN A N 1
ATOM 1231 C CA . GLN A 1 160 ? -0.614 14.936 22.024 1.00 34.69 160 GLN A CA 1
ATOM 1232 C C . GLN A 1 160 ? -0.641 13.460 21.640 1.00 34.69 160 GLN A C 1
ATOM 1234 O O . GLN A 1 160 ? -1.718 12.926 21.393 1.00 34.69 160 GLN A O 1
ATOM 1239 N N . SER A 1 161 ? 0.539 12.855 21.512 1.00 34.12 161 SER A N 1
ATOM 1240 C CA . SER A 1 161 ? 0.713 11.465 21.109 1.00 34.12 161 SER A CA 1
ATOM 1241 C C . SER A 1 161 ? -0.177 10.556 21.956 1.00 34.12 161 SER A C 1
ATOM 1243 O O . SER A 1 161 ? 0.087 10.281 23.127 1.00 34.12 161 SER A O 1
ATOM 1245 N N . CYS A 1 162 ? -1.267 10.084 21.357 1.00 31.48 162 CYS A N 1
ATOM 1246 C CA . CYS A 1 162 ? -1.894 8.861 21.812 1.00 31.48 162 CYS A CA 1
ATOM 1247 C C . CYS A 1 162 ? -0.939 7.745 21.397 1.00 31.48 162 CYS A C 1
ATOM 1249 O O . CYS A 1 162 ? -0.874 7.348 20.239 1.00 31.48 162 CYS A O 1
ATOM 1251 N N . LEU A 1 163 ? -0.131 7.307 22.357 1.00 33.06 163 LEU A N 1
ATOM 1252 C CA . LEU A 1 163 ? 0.525 6.013 22.311 1.00 33.06 163 LEU A CA 1
ATOM 1253 C C . LEU A 1 163 ? -0.544 4.954 21.980 1.00 33.06 163 LEU A C 1
ATOM 1255 O O . LEU A 1 163 ? -1.408 4.697 22.814 1.00 33.06 163 LEU A O 1
ATOM 1259 N N . GLY A 1 164 ? -0.478 4.344 20.793 1.00 33.38 164 GLY A N 1
ATOM 1260 C CA . GLY A 1 164 ? -0.797 2.918 20.675 1.00 33.38 164 GLY A CA 1
ATOM 1261 C C . GLY A 1 164 ? -1.836 2.432 19.662 1.00 33.38 164 GLY A C 1
ATOM 1262 O O . GLY A 1 164 ? -1.865 1.225 19.463 1.00 33.38 164 GLY A O 1
ATOM 1263 N N . SER A 1 165 ? -2.643 3.260 18.997 1.00 36.78 165 SER A N 1
ATOM 1264 C CA . SER A 1 165 ? -3.640 2.745 18.036 1.00 36.78 165 SER A CA 1
ATOM 1265 C C . SER A 1 165 ? -3.228 3.044 16.596 1.00 36.78 165 SER A C 1
ATOM 1267 O O . SER A 1 165 ? -3.440 4.145 16.091 1.00 36.78 165 SER A O 1
ATOM 1269 N N . ARG A 1 166 ? -2.599 2.061 15.943 1.00 44.97 166 ARG A N 1
ATOM 1270 C CA . ARG A 1 166 ? -2.661 1.959 14.480 1.00 44.97 166 ARG A CA 1
ATOM 1271 C C . ARG A 1 166 ? -4.113 1.592 14.165 1.00 44.97 166 ARG A C 1
ATOM 1273 O O . ARG A 1 166 ? -4.631 0.723 14.860 1.00 44.97 166 ARG A O 1
ATOM 1280 N N . ASP A 1 167 ? -4.756 2.241 13.199 1.00 45.56 167 ASP A N 1
ATOM 1281 C CA . ASP A 1 167 ? -6.118 1.851 12.812 1.00 45.56 167 ASP A CA 1
ATOM 1282 C C . ASP A 1 167 ? -6.093 0.956 11.589 1.00 45.56 167 ASP A C 1
ATOM 1284 O O . ASP A 1 167 ? -6.769 -0.056 11.581 1.00 45.56 167 ASP A O 1
ATOM 1288 N N . PHE A 1 168 ? -5.292 1.277 10.577 1.00 47.00 168 PHE A N 1
ATOM 1289 C CA . PHE A 1 168 ? -5.146 0.430 9.395 1.00 47.00 168 PHE A CA 1
ATOM 1290 C C . PHE A 1 168 ? -3.730 0.489 8.860 1.00 47.00 168 PHE A C 1
ATOM 1292 O O . PHE A 1 168 ? -3.000 1.457 9.098 1.00 47.00 168 PHE A O 1
ATOM 1299 N N . GLN A 1 169 ? -3.343 -0.559 8.145 1.00 47.19 169 GLN A N 1
ATOM 1300 C CA . GLN A 1 169 ? -2.042 -0.664 7.525 1.00 47.19 169 GLN A CA 1
ATOM 1301 C C . GLN A 1 169 ? -2.185 -0.684 6.004 1.00 47.19 169 GLN A C 1
ATOM 1303 O O . GLN A 1 169 ? -2.831 -1.550 5.416 1.00 47.19 169 GLN A O 1
ATOM 1308 N N . SER A 1 170 ? -1.537 0.278 5.360 1.00 50.56 170 SER A N 1
ATOM 1309 C CA . SER A 1 170 ? -1.474 0.409 3.911 1.00 50.56 170 SER A CA 1
ATOM 1310 C C . SER A 1 170 ? -0.028 0.238 3.460 1.00 50.56 170 SER A C 1
ATOM 1312 O O . SER A 1 170 ? 0.842 0.988 3.895 1.00 50.56 170 SER A O 1
ATOM 1314 N N . ASN A 1 171 ? 0.254 -0.705 2.567 1.00 55.81 171 ASN A N 1
ATOM 1315 C CA . ASN A 1 171 ? 1.636 -0.992 2.172 1.00 55.81 171 ASN A CA 1
ATOM 1316 C C . ASN A 1 171 ? 1.945 -0.415 0.796 1.00 55.81 171 ASN A C 1
ATOM 1318 O O . ASN A 1 171 ? 1.103 -0.498 -0.107 1.00 55.81 171 ASN A O 1
ATOM 1322 N N . VAL A 1 172 ? 3.166 0.100 0.630 1.00 58.00 172 VAL A N 1
ATOM 1323 C CA . VAL A 1 172 ? 3.689 0.492 -0.679 1.00 58.00 172 VAL A CA 1
ATOM 1324 C C . VAL A 1 172 ? 4.193 -0.767 -1.374 1.00 58.00 172 VAL A C 1
ATOM 1326 O O . VAL A 1 172 ? 5.166 -1.388 -0.952 1.00 58.00 172 VAL A O 1
ATOM 1329 N N . SER A 1 173 ? 3.520 -1.137 -2.451 1.00 61.59 173 SER A N 1
ATOM 1330 C CA . SER A 1 173 ? 3.910 -2.214 -3.354 1.00 61.59 173 SER A CA 1
ATOM 1331 C C . SER A 1 173 ? 4.538 -1.671 -4.630 1.00 61.59 173 SER A C 1
ATOM 1333 O O . SER A 1 173 ? 4.278 -0.549 -5.065 1.00 61.59 173 SER A O 1
ATOM 1335 N N . ILE A 1 174 ? 5.336 -2.508 -5.275 1.00 67.69 174 ILE A N 1
ATOM 1336 C CA . ILE A 1 174 ? 5.701 -2.305 -6.669 1.00 67.69 174 ILE A CA 1
ATOM 1337 C C . ILE A 1 174 ? 4.728 -3.134 -7.502 1.00 67.69 174 ILE A C 1
ATOM 1339 O O . ILE A 1 174 ? 4.531 -4.313 -7.215 1.00 67.69 174 ILE A O 1
ATOM 1343 N N . VAL A 1 175 ? 4.123 -2.540 -8.526 1.00 62.34 175 VAL A N 1
ATOM 1344 C CA . VAL A 1 175 ? 3.341 -3.288 -9.513 1.00 62.34 175 VAL A CA 1
ATOM 1345 C C . VAL A 1 175 ? 4.031 -3.285 -10.864 1.00 62.34 175 VAL A C 1
ATOM 1347 O O . VAL A 1 175 ? 4.645 -2.299 -11.279 1.00 62.34 175 VAL A O 1
ATOM 1350 N N . GLN A 1 176 ? 3.910 -4.402 -11.565 1.00 58.44 176 GLN A N 1
ATOM 1351 C CA . GLN A 1 176 ? 4.480 -4.612 -12.892 1.00 58.44 176 GLN A CA 1
ATOM 1352 C C . GLN A 1 176 ? 3.528 -5.442 -13.746 1.00 58.44 176 GLN A C 1
ATOM 1354 O O . GLN A 1 176 ? 2.670 -6.138 -13.213 1.00 58.44 176 GLN A O 1
ATOM 1359 N N . ARG A 1 177 ? 3.677 -5.420 -15.073 1.00 64.25 177 ARG A N 1
ATOM 1360 C CA . ARG A 1 177 ? 2.892 -6.313 -15.944 1.00 64.25 177 ARG A CA 1
ATOM 1361 C C . ARG A 1 177 ? 3.223 -7.783 -15.665 1.00 64.25 177 ARG A C 1
ATOM 1363 O O . ARG A 1 177 ? 4.397 -8.142 -15.646 1.00 64.25 177 ARG A O 1
ATOM 1370 N N . VAL A 1 178 ? 2.204 -8.642 -15.574 1.00 56.44 178 VAL A N 1
ATOM 1371 C CA . VAL A 1 178 ? 2.348 -10.099 -15.332 1.00 56.44 178 VAL A CA 1
ATOM 1372 C C . VAL A 1 178 ? 3.182 -10.798 -16.420 1.00 56.44 178 VAL A C 1
ATOM 1374 O O . VAL A 1 178 ? 3.825 -11.805 -16.160 1.00 56.44 178 VAL A O 1
ATOM 1377 N N . ASN A 1 179 ? 3.231 -10.240 -17.635 1.00 46.59 179 ASN A N 1
ATOM 1378 C CA . ASN A 1 179 ? 3.976 -10.796 -18.774 1.00 46.59 179 ASN A CA 1
ATOM 1379 C C . ASN A 1 179 ? 5.317 -10.082 -19.059 1.00 46.59 179 ASN A C 1
ATOM 1381 O O . ASN A 1 179 ? 5.840 -10.178 -20.174 1.00 46.59 179 ASN A O 1
ATOM 1385 N N . CYS A 1 180 ? 5.865 -9.318 -18.106 1.00 39.28 180 CYS A N 1
ATOM 1386 C CA . CYS A 1 180 ? 7.132 -8.614 -18.310 1.00 39.28 180 CYS A CA 1
ATOM 1387 C C . CYS A 1 180 ? 8.339 -9.564 -18.191 1.00 39.28 180 CYS A C 1
ATOM 1389 O O . CYS A 1 180 ? 8.406 -10.417 -17.315 1.00 39.28 180 CYS A O 1
ATOM 1391 N N . LYS A 1 181 ? 9.319 -9.406 -19.086 1.00 36.44 181 LYS A N 1
ATOM 1392 C CA . LYS A 1 181 ? 10.447 -10.328 -19.342 1.00 36.44 181 LYS A CA 1
ATOM 1393 C C . LYS A 1 181 ? 11.503 -10.450 -18.224 1.00 36.44 181 LYS A C 1
ATOM 1395 O O . LYS A 1 181 ? 12.546 -11.052 -18.469 1.00 36.44 181 LYS A O 1
ATOM 1400 N N . TYR A 1 182 ? 11.260 -9.873 -17.050 1.00 41.75 182 TYR A N 1
ATOM 1401 C CA . TYR A 1 182 ? 12.232 -9.767 -15.955 1.00 41.75 182 TYR A CA 1
ATOM 1402 C C . TYR A 1 182 ? 11.756 -10.415 -14.640 1.00 41.75 182 TYR A C 1
ATOM 1404 O O . TYR A 1 182 ? 12.311 -10.099 -13.590 1.00 41.75 182 TYR A O 1
ATOM 1412 N N . CYS A 1 183 ? 10.751 -11.301 -14.700 1.00 38.84 183 CYS A N 1
ATOM 1413 C CA . CYS A 1 183 ? 10.391 -12.208 -13.603 1.00 38.84 183 CYS A CA 1
ATOM 1414 C C . CYS A 1 183 ? 11.510 -13.209 -13.282 1.00 38.84 183 CYS A C 1
ATOM 1416 O O . CYS A 1 183 ? 12.143 -13.718 -14.239 1.00 38.84 183 CYS A O 1
#

Radius of gyration: 18.43 Å; chains: 1; bounding box: 41×35×48 Å

pLDDT: mean 81.28, std 19.96, range [29.83, 97.19]

Secondary structure (DSSP, 8-state):
--SS-HHHHHHHHHHHHHT-SS---S-HHHHHHHHHHTS-SEEEEEHHHHHHHHT-S-HHHHHHHTTEEEE---TTTT-B-EEEEE----TT-TTHHHHHHHHHHHTSHHHHHHHHHHH-PEESSTTSPPPHHHHTT---PBP---HHHHHTTT--S------S-EEEEEEEEEEEETT-TT-

Foldseek 3Di:
DDPDDPVVVVVVVVVVVVPDLDDDDDAPLVVLQCQLVVSDFKDKHWPLQLVCLCVDPPVVSVVSSVQKAWDWPQQVHQWFEKAFDDDADAPPRPCRVVSVVVLVVLLDQVNQQVCLQVRVFARPNPVHDHHPSVCVNPDIGYGPDDNVVVCVVVDPDRGPDPPDGGNTMITTIMMGGPPDPPD

Sequence (183 aa):
MELDSREDAKKWAEGIVNNMAREPQGGDRDQAKGVAAGEGDIAVMNTYYLGGMLNSEDQEEVKVAEQLGVFFPNQDTTGTHVNVSGIGVTKHAKNKENAVKLVEFLSSKEVQEQFASANYEYPVNPEVEPADTLKEWGDFKEQDIHALDHSSLHTEAGIQSCLGSRDFQSNVSIVQRVNCKYC